Protein AF-A0A1H5S1Z2-F1 (afdb_monomer_lite)

Foldseek 3Di:
DDDPPPVVVVVVVVVVVVVVVVVVVVVVVVVVVPPPPPCPVVNVVVVVVVVVVVCVVPPDCPPVVVVVVVVVVVVVVVVVLLVVLVVVLLVCLVVVHQLVVSCVVSVDHSVVSVVSVVVVVD

Sequence (122 aa):
MTYLPLFHLAAASGFVIAVATITYLALRVRALSAQPVGLRDEDMEELSTLIMKKLEERPDTGLAATATKLDQIRVDFDWLIGERLIEQAITLAQSGQPSKEISRATGISAEEVQAIRRFRRH

Organism: NCBI:txid373675

Structure (mmCIF, N/CA/C/O backbone):
data_AF-A0A1H5S1Z2-F1
#
_entry.id   AF-A0A1H5S1Z2-F1
#
loop_
_atom_site.group_PDB
_atom_site.id
_atom_site.type_symbol
_atom_site.label_atom_id
_atom_site.label_alt_id
_atom_site.label_comp_id
_atom_site.label_asym_id
_atom_site.label_entity_id
_atom_site.label_seq_id
_atom_site.pdbx_PDB_ins_code
_atom_site.Cartn_x
_at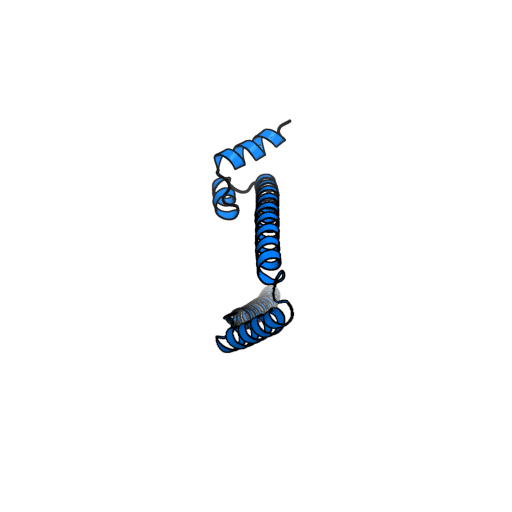om_site.Cartn_y
_atom_site.Cartn_z
_atom_site.occupancy
_atom_site.B_iso_or_equiv
_atom_site.auth_seq_id
_atom_site.auth_comp_id
_atom_site.auth_asym_id
_atom_site.auth_atom_id
_atom_site.pdbx_PDB_model_num
ATOM 1 N N . MET A 1 1 ? -40.048 -48.333 13.474 1.00 50.06 1 MET A N 1
ATOM 2 C CA . MET A 1 1 ? -38.629 -48.198 13.885 1.00 50.06 1 MET A CA 1
ATOM 3 C C . MET A 1 1 ? -37.769 -48.576 12.682 1.00 50.06 1 MET A C 1
ATOM 5 O O . MET A 1 1 ? -38.220 -49.447 11.965 1.00 50.06 1 MET A O 1
ATOM 9 N N . THR A 1 2 ? -36.613 -47.924 12.477 1.00 54.66 2 THR A N 1
ATOM 10 C CA . THR A 1 2 ? -35.517 -48.240 11.513 1.00 54.66 2 THR A CA 1
ATOM 11 C C . THR A 1 2 ? -35.538 -47.695 10.067 1.00 54.66 2 THR A C 1
ATOM 13 O O . THR A 1 2 ? -35.468 -48.482 9.136 1.00 54.66 2 THR A O 1
ATOM 16 N N . TYR A 1 3 ? -35.474 -46.366 9.861 1.00 51.28 3 TYR A N 1
ATOM 17 C CA . TYR A 1 3 ? -34.839 -45.774 8.647 1.00 51.28 3 TYR A CA 1
ATOM 18 C C . TYR A 1 3 ? -33.975 -44.520 8.913 1.00 51.28 3 TYR A C 1
ATOM 20 O O . TYR A 1 3 ? -33.353 -43.987 7.999 1.00 51.28 3 TYR A O 1
ATOM 28 N N . LEU A 1 4 ? -33.864 -44.069 10.169 1.00 53.09 4 LEU A N 1
ATOM 29 C CA . LEU A 1 4 ? -33.090 -42.875 10.533 1.00 53.09 4 LEU A CA 1
ATOM 30 C C . LEU A 1 4 ? -31.546 -42.963 10.383 1.00 53.09 4 LEU A C 1
ATOM 32 O O . LEU A 1 4 ? -30.942 -41.911 10.184 1.00 53.09 4 LEU A O 1
ATOM 36 N N . PRO A 1 5 ? -30.856 -44.127 10.458 1.00 53.88 5 PRO A N 1
ATOM 37 C CA . PRO A 1 5 ? -29.387 -44.126 10.491 1.00 53.88 5 PRO A CA 1
ATOM 38 C C . PRO A 1 5 ? -28.713 -44.031 9.110 1.00 53.88 5 PRO A C 1
ATOM 40 O O . PRO A 1 5 ? -27.529 -43.711 9.042 1.00 53.88 5 PRO A O 1
ATOM 43 N N . LEU A 1 6 ? -29.431 -44.276 8.005 1.00 52.94 6 LEU A N 1
ATOM 44 C CA . LEU A 1 6 ? -28.820 -44.294 6.665 1.00 52.94 6 LEU A CA 1
ATOM 45 C C . LEU A 1 6 ? -28.504 -42.894 6.113 1.00 52.94 6 LEU A C 1
ATOM 47 O O . LEU A 1 6 ? -27.501 -42.722 5.422 1.00 52.94 6 LEU A O 1
ATOM 51 N N . PHE A 1 7 ? -29.306 -41.880 6.448 1.00 50.28 7 PHE A N 1
ATOM 52 C CA . PHE A 1 7 ? -29.092 -40.514 5.952 1.00 50.28 7 PHE A CA 1
ATOM 53 C C . PHE A 1 7 ? -27.857 -39.838 6.564 1.00 50.28 7 PHE A C 1
ATOM 55 O O . PHE A 1 7 ? -27.155 -39.097 5.877 1.00 50.28 7 PHE A O 1
ATOM 62 N N . HIS A 1 8 ? -27.541 -40.136 7.827 1.00 53.06 8 HIS A N 1
ATOM 63 C CA . HIS A 1 8 ? -26.359 -39.582 8.490 1.00 53.06 8 HIS A CA 1
ATOM 64 C C . HIS A 1 8 ? -25.045 -40.142 7.931 1.00 53.06 8 HIS A C 1
ATOM 66 O O . HIS A 1 8 ? -24.058 -39.415 7.851 1.00 53.06 8 HIS A O 1
ATOM 72 N N . LEU A 1 9 ? -25.040 -41.400 7.484 1.00 52.34 9 LEU A N 1
ATOM 73 C CA . LEU A 1 9 ? -23.863 -42.050 6.902 1.00 52.34 9 LEU A CA 1
ATOM 74 C C . LEU A 1 9 ? -23.526 -41.481 5.513 1.00 52.34 9 LEU A C 1
ATOM 76 O O . LEU A 1 9 ? -22.363 -41.201 5.222 1.00 52.34 9 LEU A O 1
ATOM 80 N N . ALA A 1 10 ? -24.547 -41.210 4.693 1.00 53.38 10 ALA A N 1
ATOM 81 C CA . ALA A 1 10 ? -24.372 -40.553 3.399 1.00 53.38 10 ALA A CA 1
ATOM 82 C C . ALA A 1 10 ? -23.895 -39.094 3.554 1.00 53.38 10 ALA A C 1
ATOM 84 O O . ALA A 1 10 ? -22.944 -38.683 2.887 1.00 53.38 10 ALA A O 1
ATOM 85 N N . ALA A 1 11 ? -24.474 -38.334 4.490 1.00 54.62 11 ALA A N 1
ATOM 86 C CA . ALA A 1 11 ? -24.053 -36.959 4.772 1.00 54.62 11 ALA A CA 1
ATOM 87 C C . ALA A 1 11 ? -22.610 -36.875 5.311 1.00 54.62 11 ALA A C 1
ATOM 89 O O . ALA A 1 11 ? -21.847 -35.997 4.906 1.00 54.62 11 ALA A O 1
ATOM 90 N N . ALA A 1 12 ? -22.205 -37.820 6.168 1.00 56.03 12 ALA A N 1
ATOM 91 C CA . ALA A 1 12 ? -20.841 -37.897 6.687 1.00 56.03 12 ALA A CA 1
ATOM 92 C C . ALA A 1 12 ? -19.817 -38.192 5.579 1.00 56.03 12 ALA A C 1
ATOM 94 O O . ALA A 1 12 ? -18.759 -37.566 5.539 1.00 56.03 12 ALA A O 1
ATOM 95 N N . SER A 1 13 ? -20.144 -39.085 4.637 1.00 55.81 13 SER A N 1
ATOM 96 C CA . SER A 1 13 ? -19.259 -39.384 3.502 1.00 55.81 13 SER A CA 1
ATOM 97 C C . SER A 1 13 ? -19.054 -38.179 2.573 1.00 55.81 13 SER A C 1
ATOM 99 O O . SER A 1 13 ? -17.926 -37.908 2.162 1.00 55.81 13 SER A O 1
ATOM 101 N N . GLY A 1 14 ? -20.106 -37.388 2.325 1.00 60.19 14 GLY A N 1
ATOM 102 C CA . GLY A 1 14 ? -20.014 -36.152 1.544 1.00 60.19 14 GLY A CA 1
ATOM 103 C C . GLY A 1 14 ? -19.144 -35.088 2.216 1.00 60.19 14 GLY A C 1
ATOM 104 O O . GLY A 1 14 ? -18.339 -34.437 1.552 1.00 60.19 14 GLY A O 1
ATOM 105 N N . PHE A 1 15 ? -19.243 -34.957 3.542 1.00 61.91 15 PHE A N 1
ATOM 106 C CA . PHE A 1 15 ? -18.424 -34.018 4.307 1.00 61.91 15 PHE A CA 1
ATOM 107 C C . PHE A 1 15 ? -16.938 -34.398 4.291 1.00 61.91 15 PHE A C 1
ATOM 109 O O . PHE A 1 15 ? -16.089 -33.535 4.085 1.00 61.91 15 PHE A O 1
ATOM 116 N N . VAL A 1 16 ? -16.607 -35.686 4.429 1.00 66.75 16 VAL A N 1
ATOM 117 C CA . VAL A 1 16 ? -15.211 -36.156 4.376 1.00 66.75 16 VAL A CA 1
ATOM 118 C C . VAL A 1 16 ? -14.599 -35.921 2.994 1.00 66.75 16 VAL A C 1
ATOM 120 O O . VAL A 1 16 ? -13.463 -35.458 2.906 1.00 66.75 16 VAL A O 1
ATOM 123 N N . ILE A 1 17 ? -15.353 -36.165 1.918 1.00 69.75 17 ILE A N 1
ATOM 124 C CA . ILE A 1 17 ? -14.884 -35.905 0.550 1.00 69.75 17 ILE A CA 1
ATOM 125 C C . ILE A 1 17 ? -14.691 -34.4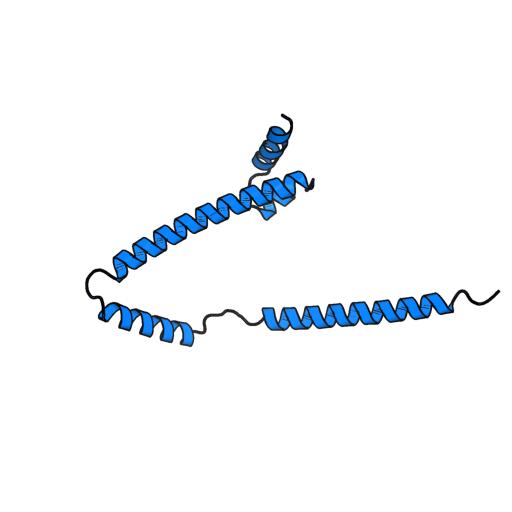01 0.325 1.00 69.75 17 ILE A C 1
ATOM 127 O O . ILE A 1 17 ? -13.662 -34.002 -0.213 1.00 69.75 17 ILE A O 1
ATOM 131 N N . ALA A 1 18 ? -15.624 -33.559 0.780 1.00 65.25 18 ALA A N 1
ATOM 132 C CA . ALA A 1 18 ? -15.509 -32.106 0.662 1.00 65.25 18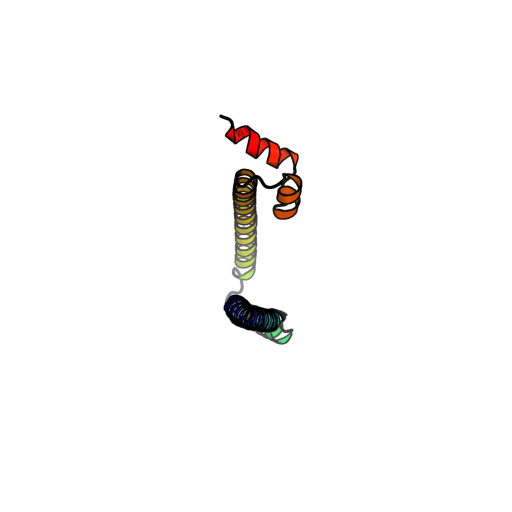 ALA A CA 1
ATOM 133 C C . ALA A 1 18 ? -14.317 -31.547 1.458 1.00 65.25 18 ALA A C 1
ATOM 135 O O . ALA A 1 18 ? -13.566 -30.714 0.958 1.00 65.25 18 ALA A O 1
ATOM 136 N N . VAL A 1 19 ? -14.087 -32.034 2.679 1.00 72.69 19 VAL A N 1
ATOM 137 C CA . VAL A 1 19 ? -12.925 -31.629 3.483 1.00 72.69 19 VAL A CA 1
ATOM 138 C C . VAL A 1 19 ? -11.627 -32.110 2.834 1.00 72.69 19 VAL A C 1
ATOM 140 O O . VAL A 1 19 ? -10.665 -31.345 2.767 1.00 72.69 19 VAL A O 1
ATOM 143 N N . ALA A 1 20 ? -11.588 -33.332 2.300 1.00 69.44 20 ALA A N 1
ATOM 144 C CA . ALA A 1 20 ? -10.415 -33.860 1.609 1.00 69.44 20 ALA A CA 1
ATOM 145 C C . ALA A 1 20 ? -10.081 -33.069 0.334 1.00 69.44 20 ALA A C 1
ATOM 147 O O . ALA A 1 20 ? -8.913 -32.757 0.110 1.00 69.44 20 ALA A O 1
ATOM 148 N N . THR A 1 21 ? -11.077 -32.685 -0.472 1.00 66.94 21 THR A N 1
ATOM 149 C CA . THR A 1 21 ? -10.855 -31.881 -1.686 1.00 66.94 21 THR A CA 1
ATOM 150 C C . THR A 1 21 ? -10.429 -30.455 -1.356 1.00 66.94 21 THR A C 1
ATOM 152 O O . THR A 1 21 ? -9.484 -29.961 -1.967 1.00 66.94 21 THR A O 1
ATOM 155 N N . ILE A 1 22 ? -11.043 -29.817 -0.353 1.00 71.56 22 ILE A N 1
ATOM 156 C CA . ILE A 1 22 ? -10.638 -28.486 0.127 1.00 71.56 22 ILE A CA 1
ATOM 157 C C . ILE A 1 22 ? -9.201 -28.526 0.657 1.00 71.56 22 ILE A C 1
ATOM 159 O O . ILE A 1 22 ? -8.394 -27.664 0.316 1.00 71.56 22 ILE A O 1
ATOM 163 N N . THR A 1 23 ? -8.852 -29.548 1.441 1.00 70.88 23 THR A N 1
ATOM 164 C CA . THR A 1 23 ? -7.503 -29.708 2.004 1.00 70.88 23 THR A CA 1
ATOM 165 C C . THR A 1 23 ? -6.475 -29.978 0.906 1.00 70.88 23 THR A C 1
ATOM 167 O O . THR A 1 23 ? -5.405 -29.372 0.897 1.00 70.88 23 THR A O 1
ATOM 170 N N . TYR A 1 24 ? -6.809 -30.831 -0.065 1.00 71.44 24 TYR A N 1
ATOM 171 C CA . TYR A 1 24 ? -5.965 -31.108 -1.226 1.00 71.44 24 TYR A CA 1
ATOM 172 C C . TYR A 1 24 ? -5.726 -29.851 -2.074 1.00 71.44 24 TYR A C 1
ATOM 174 O O . TYR A 1 24 ? -4.591 -29.567 -2.462 1.00 71.44 24 TYR A O 1
ATOM 182 N N . LEU A 1 25 ? -6.775 -29.058 -2.313 1.00 69.62 25 LEU A N 1
ATOM 183 C CA . LEU A 1 25 ? -6.680 -27.815 -3.072 1.00 69.62 25 LEU A CA 1
ATOM 184 C C . LEU A 1 25 ? -5.877 -26.755 -2.307 1.00 69.62 25 LEU A C 1
ATOM 186 O O . LEU A 1 25 ? -5.019 -26.105 -2.896 1.00 69.62 25 LEU A O 1
ATOM 190 N N . ALA A 1 26 ? -6.077 -26.634 -0.993 1.00 67.75 26 ALA A N 1
ATOM 191 C CA . ALA A 1 26 ? -5.316 -25.725 -0.139 1.00 67.75 26 ALA A CA 1
ATOM 192 C C . ALA A 1 26 ? -3.820 -26.083 -0.097 1.00 67.75 26 ALA A C 1
ATOM 194 O O . ALA A 1 26 ? -2.973 -25.194 -0.161 1.00 67.75 26 ALA A O 1
ATOM 195 N N . LEU A 1 27 ? -3.480 -27.376 -0.051 1.00 68.44 27 LEU A N 1
ATOM 196 C CA . LEU A 1 27 ? -2.096 -27.853 -0.130 1.00 68.44 27 LEU A CA 1
ATOM 197 C C . LEU A 1 27 ? -1.467 -27.565 -1.501 1.00 68.44 27 LEU A C 1
ATOM 199 O O . LEU A 1 27 ? -0.321 -27.126 -1.563 1.00 68.44 27 LEU A O 1
ATOM 203 N N . ARG A 1 28 ? -2.216 -27.751 -2.597 1.00 64.75 28 ARG A N 1
ATOM 204 C CA . ARG A 1 28 ? -1.780 -27.417 -3.966 1.00 64.75 28 ARG A CA 1
ATOM 205 C C . ARG A 1 28 ? -1.560 -25.921 -4.161 1.00 64.75 28 ARG A C 1
ATOM 207 O O . ARG A 1 28 ? -0.537 -25.539 -4.720 1.00 64.75 28 ARG A O 1
ATOM 214 N N . VAL A 1 29 ? -2.491 -25.091 -3.692 1.00 62.84 29 VAL A N 1
ATOM 215 C CA . VAL A 1 29 ? -2.361 -23.630 -3.734 1.00 62.84 29 VAL A CA 1
ATOM 216 C C . VAL A 1 29 ? -1.149 -23.218 -2.919 1.00 62.84 29 VAL A C 1
ATOM 218 O O . VAL A 1 29 ? -0.294 -22.532 -3.451 1.00 62.84 29 VAL A O 1
ATOM 221 N N . ARG A 1 30 ? -0.984 -23.734 -1.697 1.00 59.53 30 ARG A N 1
ATOM 222 C CA . ARG A 1 30 ? 0.196 -23.450 -0.875 1.00 59.53 30 ARG A CA 1
ATOM 223 C C . ARG A 1 30 ? 1.502 -23.907 -1.529 1.00 59.53 30 ARG A C 1
ATOM 225 O O . ARG A 1 30 ? 2.492 -23.211 -1.378 1.00 59.53 30 ARG A O 1
ATOM 232 N N . ALA A 1 31 ? 1.518 -25.018 -2.268 1.00 59.34 31 ALA A N 1
ATOM 233 C CA . ALA A 1 31 ? 2.693 -25.470 -3.017 1.00 59.34 31 ALA A CA 1
ATOM 234 C C . ALA A 1 31 ? 3.018 -24.571 -4.226 1.00 59.34 31 ALA A C 1
ATOM 236 O O . ALA A 1 31 ? 4.188 -24.368 -4.530 1.00 59.34 31 ALA A O 1
ATOM 237 N N . LEU A 1 32 ? 2.003 -23.997 -4.882 1.00 56.62 32 LEU A N 1
ATOM 238 C CA . LEU A 1 32 ? 2.173 -22.994 -5.942 1.00 56.62 32 LEU A CA 1
ATOM 239 C C . LEU A 1 32 ? 2.593 -21.629 -5.369 1.00 56.62 32 LEU A C 1
ATOM 241 O O . LEU A 1 32 ? 3.453 -20.965 -5.931 1.00 56.62 32 LEU A O 1
ATOM 245 N N . SER A 1 33 ? 2.037 -21.232 -4.221 1.00 53.59 33 SER A N 1
ATOM 246 C CA . SER A 1 33 ? 2.403 -20.012 -3.485 1.00 53.59 33 SER A CA 1
ATOM 247 C C . SER A 1 33 ? 3.756 -20.116 -2.778 1.00 53.59 33 SER A C 1
ATOM 249 O O . SER A 1 33 ? 4.328 -19.100 -2.403 1.00 53.59 33 SER A O 1
ATOM 251 N N . ALA A 1 34 ? 4.251 -21.337 -2.564 1.00 52.03 34 ALA A N 1
ATOM 252 C CA . ALA A 1 34 ? 5.574 -21.618 -2.019 1.00 52.03 34 ALA A CA 1
ATOM 253 C C . ALA A 1 34 ? 6.657 -21.633 -3.102 1.00 52.03 34 ALA A C 1
ATOM 255 O O . ALA A 1 34 ? 7.788 -22.016 -2.811 1.00 52.03 34 ALA A O 1
ATOM 256 N N . GLN A 1 35 ? 6.339 -21.225 -4.333 1.00 47.53 35 GLN A N 1
ATOM 257 C CA . GLN A 1 35 ? 7.368 -20.820 -5.271 1.00 47.53 35 GLN A CA 1
ATOM 258 C C . GLN A 1 35 ? 7.930 -19.496 -4.742 1.00 47.53 35 GLN A C 1
ATOM 260 O O . GLN A 1 35 ? 7.203 -18.498 -4.725 1.00 47.53 35 GLN A O 1
ATOM 265 N N . PRO A 1 36 ? 9.169 -19.472 -4.220 1.00 49.25 36 PRO A N 1
ATOM 266 C CA . PRO A 1 36 ? 9.755 -18.219 -3.805 1.00 49.25 36 PRO A CA 1
ATOM 267 C C . PRO A 1 36 ? 9.807 -17.347 -5.054 1.00 49.25 36 PRO A C 1
ATOM 269 O O . PRO A 1 36 ? 10.479 -17.688 -6.025 1.00 49.25 36 PRO A O 1
ATOM 272 N N . VAL A 1 37 ? 9.121 -16.206 -5.023 1.00 53.97 37 VAL A N 1
ATOM 273 C CA . VAL A 1 37 ? 9.478 -15.056 -5.860 1.00 53.97 37 VAL A CA 1
ATOM 274 C C . VAL A 1 37 ? 10.795 -14.510 -5.298 1.00 53.97 37 VAL A C 1
ATOM 276 O O . VAL A 1 37 ? 10.877 -13.408 -4.771 1.00 53.97 37 VAL A O 1
ATOM 279 N N . GLY A 1 38 ? 11.819 -15.358 -5.279 1.00 52.44 38 GLY A N 1
ATOM 280 C CA . GLY A 1 38 ? 13.192 -14.929 -5.211 1.00 52.44 38 GLY A CA 1
ATOM 281 C C . GLY A 1 38 ? 13.535 -14.636 -6.651 1.00 52.44 38 GLY A C 1
ATOM 282 O O . GLY A 1 38 ? 13.573 -15.565 -7.454 1.00 52.44 38 GLY A O 1
ATOM 283 N N . LEU A 1 39 ? 13.701 -13.357 -6.978 1.00 55.72 39 LEU A N 1
ATOM 284 C CA . LEU A 1 39 ? 14.448 -12.972 -8.169 1.00 55.72 39 LEU A CA 1
ATOM 285 C C . LEU A 1 39 ? 15.737 -13.792 -8.105 1.00 55.72 39 LEU A C 1
ATOM 287 O O . LEU A 1 39 ? 16.506 -13.618 -7.157 1.00 55.72 39 LEU A O 1
ATOM 291 N N . ARG A 1 40 ? 15.897 -14.784 -8.990 1.00 63.62 40 ARG A N 1
ATOM 292 C CA . ARG A 1 40 ? 17.130 -15.572 -9.008 1.00 63.62 40 ARG A CA 1
ATOM 293 C C . ARG A 1 40 ? 18.250 -14.582 -9.287 1.00 63.62 40 ARG A C 1
ATOM 295 O O . ARG A 1 40 ? 18.039 -13.621 -10.026 1.00 63.62 40 ARG A O 1
ATOM 302 N N . ASP A 1 41 ? 19.425 -14.801 -8.712 1.00 62.75 41 ASP A N 1
ATOM 303 C CA . ASP A 1 41 ? 20.570 -13.914 -8.954 1.00 62.75 41 ASP A CA 1
ATOM 304 C C . ASP A 1 41 ? 20.834 -13.752 -10.467 1.00 62.75 41 ASP A C 1
ATOM 306 O O . ASP A 1 41 ? 21.166 -12.665 -10.928 1.00 62.75 41 ASP A O 1
ATOM 310 N N . GLU A 1 42 ? 20.530 -14.795 -11.246 1.00 65.81 42 GLU A N 1
ATOM 311 C CA . GLU A 1 42 ? 20.531 -14.820 -12.715 1.00 65.81 42 GLU A CA 1
ATOM 312 C C . GLU A 1 42 ? 19.543 -13.819 -13.351 1.00 65.81 42 GLU A C 1
ATOM 314 O O . GLU A 1 42 ? 19.906 -13.116 -14.292 1.00 65.81 42 GLU A O 1
ATOM 319 N N . ASP A 1 43 ? 18.321 -13.697 -12.819 1.00 69.06 43 ASP A N 1
ATOM 320 C CA . ASP A 1 43 ? 17.314 -12.746 -13.313 1.00 69.06 43 ASP A CA 1
ATOM 321 C C . ASP A 1 43 ? 17.729 -11.299 -12.994 1.00 69.06 43 ASP A C 1
ATOM 323 O O . ASP A 1 43 ? 17.457 -10.375 -13.765 1.00 69.06 43 ASP A O 1
ATOM 327 N N . MET A 1 44 ? 18.411 -11.087 -11.860 1.00 67.38 44 MET A N 1
ATOM 328 C CA . MET A 1 44 ? 18.962 -9.776 -11.506 1.00 67.38 44 MET A CA 1
ATOM 329 C C . MET A 1 44 ? 20.171 -9.405 -12.353 1.00 67.38 44 MET A C 1
ATOM 331 O O . MET A 1 44 ? 20.316 -8.238 -12.717 1.00 67.38 44 MET A O 1
ATOM 335 N N . GLU A 1 45 ? 21.010 -10.372 -12.709 1.00 74.81 45 GLU A N 1
ATOM 336 C CA . GLU A 1 45 ? 22.151 -10.154 -13.591 1.00 74.81 45 GLU A CA 1
ATOM 337 C C . GLU A 1 45 ? 21.681 -9.847 -15.025 1.00 74.81 45 GLU A C 1
ATOM 339 O O . GLU A 1 45 ? 22.142 -8.873 -15.633 1.00 74.81 45 GLU A O 1
ATOM 344 N N . GLU A 1 46 ? 20.666 -10.559 -15.525 1.00 76.94 46 GLU A N 1
ATOM 345 C CA . GLU A 1 46 ? 20.020 -10.274 -16.812 1.00 76.94 46 GLU A CA 1
ATOM 346 C C . GLU A 1 46 ? 19.345 -8.892 -16.821 1.00 76.94 46 GLU A C 1
ATOM 348 O O . GLU A 1 46 ? 19.563 -8.093 -17.740 1.00 76.94 46 GLU A O 1
ATOM 353 N N . LEU A 1 47 ? 18.596 -8.553 -15.765 1.00 75.81 47 LEU A N 1
ATOM 354 C CA . LEU A 1 47 ? 17.970 -7.239 -15.616 1.00 75.81 47 LEU A CA 1
ATOM 355 C C . LEU A 1 47 ? 19.017 -6.119 -15.525 1.00 75.81 47 LEU A C 1
ATOM 357 O O . LEU A 1 47 ? 18.845 -5.070 -16.149 1.00 75.81 47 LEU A O 1
ATOM 361 N N . SER A 1 48 ? 20.118 -6.340 -14.802 1.00 76.12 48 SER A N 1
ATOM 362 C CA . SER A 1 48 ? 21.213 -5.371 -14.686 1.00 76.12 48 SER A CA 1
ATOM 363 C C . SER A 1 48 ? 21.870 -5.106 -16.041 1.00 76.12 48 SER A C 1
ATOM 365 O O . SER A 1 48 ? 22.069 -3.950 -16.412 1.00 76.12 48 SER A O 1
ATOM 367 N N . THR A 1 49 ? 22.097 -6.158 -16.830 1.00 82.69 49 THR A N 1
ATOM 368 C CA . THR A 1 49 ? 22.706 -6.077 -18.162 1.00 82.69 49 THR A CA 1
ATOM 369 C C . THR A 1 49 ? 21.788 -5.336 -19.136 1.00 82.69 49 THR A C 1
ATOM 371 O O . THR A 1 49 ? 22.233 -4.471 -19.894 1.00 82.69 49 THR A O 1
ATOM 374 N N . LEU A 1 50 ? 20.482 -5.613 -19.079 1.00 81.12 50 LEU A N 1
ATOM 375 C CA . LEU A 1 50 ? 19.463 -4.912 -19.862 1.00 81.12 50 LEU A CA 1
ATOM 376 C C . LEU A 1 50 ? 19.360 -3.427 -19.497 1.00 81.12 50 LEU A C 1
ATOM 378 O O . LEU A 1 50 ? 19.251 -2.586 -20.393 1.00 81.12 50 LEU A O 1
ATOM 382 N N . ILE A 1 51 ? 19.414 -3.089 -18.206 1.00 78.00 51 ILE A N 1
ATOM 383 C CA . ILE A 1 51 ? 19.393 -1.699 -17.735 1.00 78.00 51 ILE A CA 1
ATOM 384 C C . ILE A 1 51 ? 20.659 -0.967 -18.185 1.00 78.00 51 ILE A C 1
ATOM 386 O O . ILE A 1 51 ? 20.547 0.142 -18.704 1.00 78.00 51 ILE A O 1
ATOM 390 N N . MET A 1 52 ? 21.838 -1.584 -18.058 1.00 74.88 52 MET A N 1
ATOM 391 C CA . MET A 1 52 ? 23.114 -0.965 -18.431 1.00 74.88 52 MET A CA 1
ATOM 392 C C . MET A 1 52 ? 23.212 -0.708 -19.935 1.00 74.88 52 MET A C 1
ATOM 394 O O . MET A 1 52 ? 23.582 0.385 -20.355 1.00 74.88 52 MET A O 1
ATOM 398 N N . LYS A 1 53 ? 22.767 -1.666 -20.754 1.00 78.38 53 LYS A N 1
ATOM 399 C CA . LYS A 1 53 ? 22.707 -1.504 -22.210 1.00 78.38 53 LYS A CA 1
ATOM 400 C C . LYS A 1 53 ? 21.749 -0.383 -22.625 1.00 78.38 53 LYS A C 1
ATOM 402 O O . LYS A 1 53 ? 22.069 0.441 -23.475 1.00 78.38 53 LYS A O 1
ATOM 407 N N . LYS A 1 54 ? 20.571 -0.316 -21.998 1.00 70.62 54 LYS A N 1
ATOM 408 C CA . LYS A 1 54 ? 19.571 0.728 -22.278 1.00 70.62 54 LYS A CA 1
ATOM 409 C C . LYS A 1 54 ? 19.989 2.106 -21.751 1.00 70.62 54 LYS A C 1
ATOM 411 O O . LYS A 1 54 ? 19.470 3.128 -22.202 1.00 70.62 54 LYS A O 1
ATOM 416 N N . LEU A 1 55 ? 20.909 2.125 -20.790 1.00 61.72 55 LEU A N 1
ATOM 417 C CA . LEU A 1 55 ? 21.519 3.318 -20.225 1.00 61.72 55 LEU A CA 1
ATOM 418 C C . LEU A 1 55 ? 22.648 3.865 -21.109 1.00 61.72 55 LEU A C 1
ATOM 420 O O . LEU A 1 55 ? 22.687 5.073 -21.328 1.00 61.72 55 LEU A O 1
ATOM 424 N N . GLU A 1 56 ? 23.505 3.007 -21.669 1.00 65.38 56 GLU A N 1
ATOM 425 C CA . GLU A 1 56 ? 24.518 3.409 -22.662 1.00 65.38 56 GLU A CA 1
ATOM 426 C C . GLU A 1 56 ? 23.885 4.047 -23.908 1.00 65.38 56 GLU A C 1
ATOM 428 O O . GLU A 1 56 ? 24.439 4.982 -24.482 1.00 65.38 56 GLU A O 1
ATOM 433 N N . GLU A 1 57 ? 22.679 3.614 -24.287 1.00 66.38 57 GLU A N 1
ATOM 434 C CA . GLU A 1 57 ? 21.909 4.213 -25.385 1.00 66.38 57 GLU A CA 1
ATOM 435 C C . GLU A 1 57 ? 21.343 5.617 -25.061 1.00 66.38 57 GLU A C 1
ATOM 437 O O . GLU A 1 57 ? 20.847 6.301 -25.961 1.00 66.38 57 GLU A O 1
ATOM 442 N N . ARG A 1 58 ? 21.396 6.088 -23.802 1.00 57.22 58 ARG A N 1
ATOM 443 C CA . ARG A 1 58 ? 20.895 7.416 -23.382 1.00 57.22 58 ARG A CA 1
ATOM 444 C C . ARG A 1 58 ? 21.873 8.123 -22.429 1.00 57.22 58 ARG A C 1
ATOM 446 O O . ARG A 1 58 ? 21.565 8.235 -21.238 1.00 57.22 58 ARG A O 1
ATOM 453 N N . PRO A 1 59 ? 22.991 8.668 -22.947 1.00 55.56 59 PRO A N 1
ATOM 454 C CA . PRO A 1 59 ? 24.148 9.040 -22.133 1.00 55.56 59 PRO A CA 1
ATOM 455 C C . PRO A 1 59 ? 23.863 10.069 -21.028 1.00 55.56 59 PRO A C 1
ATOM 457 O O . PRO A 1 59 ? 24.354 9.898 -19.921 1.00 55.56 59 PRO A O 1
ATOM 460 N N . ASP A 1 60 ? 23.014 11.080 -21.258 1.00 55.97 60 ASP A N 1
ATOM 461 C CA . ASP A 1 60 ? 23.056 12.276 -20.390 1.00 55.97 60 ASP A CA 1
ATOM 462 C C . ASP A 1 60 ? 21.742 12.672 -19.696 1.00 55.97 60 ASP A C 1
ATOM 464 O O . ASP A 1 60 ? 21.680 13.684 -19.003 1.00 55.97 60 ASP A O 1
ATOM 468 N N . THR A 1 61 ? 20.661 11.900 -19.833 1.00 56.53 61 THR A N 1
ATOM 469 C CA . THR A 1 61 ? 19.357 12.274 -19.228 1.00 56.53 61 THR A CA 1
ATOM 470 C C . THR A 1 61 ? 18.528 11.106 -18.699 1.00 56.53 61 THR A C 1
ATOM 472 O O . THR A 1 61 ? 17.534 11.325 -18.010 1.00 56.53 61 THR A O 1
ATOM 475 N N . GLY A 1 62 ? 18.913 9.858 -18.987 1.00 59.41 62 GLY A N 1
ATOM 476 C CA . GLY A 1 62 ? 18.073 8.687 -18.739 1.00 59.41 62 GLY A CA 1
ATOM 477 C C . GLY A 1 62 ? 17.969 8.297 -17.268 1.00 59.41 62 GLY A C 1
ATOM 478 O O . GLY A 1 62 ? 16.861 8.196 -16.748 1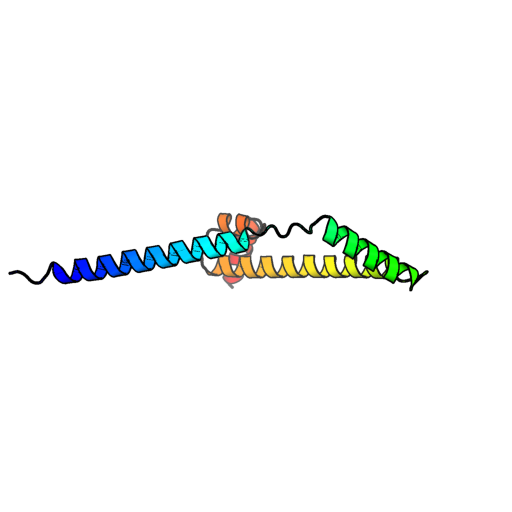.00 59.41 62 GLY A O 1
ATOM 479 N N . LEU A 1 63 ? 19.094 8.085 -16.580 1.00 62.56 63 LEU A N 1
ATOM 480 C CA . LEU A 1 63 ? 19.062 7.499 -15.235 1.00 62.56 63 LEU A CA 1
ATOM 481 C C . LEU A 1 63 ? 18.575 8.476 -14.171 1.00 62.56 63 LEU A C 1
ATOM 483 O O . LEU A 1 63 ? 17.744 8.104 -13.354 1.00 62.56 63 LEU A O 1
ATOM 487 N N . ALA A 1 64 ? 19.038 9.728 -14.211 1.00 66.44 64 ALA A N 1
ATOM 488 C CA . ALA A 1 64 ? 18.597 10.759 -13.275 1.00 66.44 64 ALA A CA 1
ATOM 489 C C . ALA A 1 64 ? 17.090 11.023 -13.418 1.00 66.44 64 ALA A C 1
ATOM 491 O O . ALA A 1 64 ? 16.363 10.973 -12.432 1.00 66.44 64 ALA A O 1
ATOM 492 N N . ALA A 1 65 ? 16.589 11.180 -14.650 1.00 67.38 65 ALA A N 1
ATOM 493 C CA . ALA A 1 65 ? 15.156 11.350 -14.888 1.00 67.38 65 ALA A CA 1
ATOM 494 C C . ALA A 1 65 ? 14.340 10.094 -14.531 1.00 67.38 65 ALA A C 1
ATOM 496 O O . ALA A 1 65 ? 13.191 1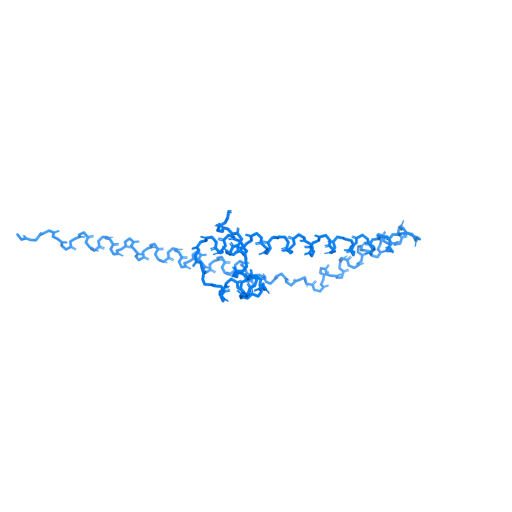0.203 -14.106 1.00 67.38 65 ALA A O 1
ATOM 497 N N . THR A 1 66 ? 14.916 8.899 -14.696 1.00 71.19 66 THR A N 1
ATOM 498 C CA . THR A 1 66 ? 14.276 7.633 -14.303 1.00 71.19 66 THR A CA 1
ATOM 499 C C . THR A 1 66 ? 14.229 7.485 -12.785 1.00 71.19 66 THR A C 1
ATOM 501 O O . THR A 1 66 ? 13.185 7.121 -12.258 1.00 71.19 66 THR A O 1
ATOM 504 N N . ALA A 1 67 ? 15.301 7.838 -12.074 1.00 74.00 67 ALA A N 1
ATOM 505 C CA . ALA A 1 67 ? 15.347 7.861 -10.616 1.00 74.00 67 ALA A CA 1
ATOM 506 C C . ALA A 1 67 ? 14.326 8.856 -10.049 1.00 74.00 67 ALA A C 1
ATOM 508 O O . ALA A 1 67 ? 13.548 8.492 -9.175 1.00 74.00 67 ALA A O 1
ATOM 509 N N . THR A 1 68 ? 14.238 10.064 -10.616 1.00 75.62 68 THR A N 1
ATOM 510 C CA . THR A 1 68 ? 13.212 11.049 -10.241 1.00 75.62 68 THR A CA 1
ATOM 511 C C . THR A 1 68 ? 11.795 10.530 -10.496 1.00 75.62 68 THR A C 1
ATOM 513 O O . THR A 1 68 ? 10.917 10.709 -9.658 1.00 75.62 68 THR A O 1
ATOM 516 N N . LYS A 1 69 ? 11.549 9.850 -11.624 1.00 75.94 69 LYS A N 1
ATOM 517 C CA . LYS A 1 69 ? 10.237 9.238 -11.894 1.00 75.94 69 LYS A CA 1
ATOM 518 C C . LYS A 1 69 ? 9.909 8.095 -10.940 1.00 75.94 69 LYS A C 1
ATOM 520 O O . LYS A 1 69 ? 8.757 7.973 -10.546 1.00 75.94 69 LYS A O 1
ATOM 525 N N . LEU A 1 70 ? 10.881 7.261 -10.582 1.00 78.12 70 LEU A N 1
ATOM 526 C CA . LEU A 1 70 ? 10.683 6.178 -9.618 1.00 78.12 70 LEU A CA 1
ATOM 527 C C . LEU A 1 70 ? 10.375 6.718 -8.221 1.00 78.12 70 LEU A C 1
ATOM 529 O O . LEU A 1 70 ? 9.510 6.169 -7.547 1.00 78.12 70 LEU A O 1
ATOM 533 N N . ASP A 1 71 ? 11.031 7.803 -7.815 1.00 80.75 71 ASP A N 1
ATOM 534 C CA . ASP A 1 71 ? 10.760 8.461 -6.537 1.00 80.75 71 ASP A CA 1
ATOM 535 C C . ASP A 1 71 ? 9.353 9.077 -6.513 1.00 80.75 71 ASP A C 1
ATOM 537 O O . ASP A 1 71 ? 8.594 8.857 -5.574 1.00 80.75 71 ASP A O 1
ATOM 541 N N . GLN A 1 72 ? 8.940 9.726 -7.607 1.00 78.12 72 GLN A N 1
ATOM 542 C CA . GLN A 1 72 ? 7.570 10.223 -7.751 1.00 78.12 72 GLN A CA 1
ATOM 543 C C . GLN A 1 72 ? 6.537 9.090 -7.692 1.00 78.12 72 GLN A C 1
ATOM 545 O O . GLN A 1 72 ? 5.558 9.183 -6.960 1.00 78.12 72 GLN A O 1
ATOM 550 N N . ILE A 1 73 ? 6.774 7.997 -8.422 1.00 79.25 73 ILE A N 1
ATOM 551 C CA . ILE A 1 73 ? 5.897 6.822 -8.404 1.00 79.25 73 ILE A CA 1
ATOM 552 C C . ILE A 1 73 ? 5.811 6.243 -6.989 1.00 79.25 73 ILE A C 1
ATOM 554 O O . ILE A 1 73 ? 4.724 5.889 -6.546 1.00 79.25 73 ILE A O 1
ATOM 558 N N . ARG A 1 74 ? 6.927 6.169 -6.255 1.00 80.44 74 ARG A N 1
ATOM 559 C CA . ARG A 1 74 ? 6.941 5.711 -4.861 1.00 80.44 74 ARG A CA 1
ATOM 560 C C . ARG A 1 74 ? 6.067 6.591 -3.970 1.00 80.44 74 ARG A C 1
ATOM 562 O O . ARG A 1 74 ? 5.274 6.052 -3.209 1.00 80.44 74 ARG A O 1
ATOM 569 N N . VAL A 1 75 ? 6.183 7.911 -4.092 1.00 83.50 75 VAL A N 1
ATOM 570 C CA . VAL A 1 75 ? 5.348 8.864 -3.347 1.00 83.50 75 VAL A CA 1
ATOM 571 C C . VAL A 1 75 ? 3.866 8.673 -3.677 1.00 83.50 75 VAL A C 1
ATOM 573 O O . VAL A 1 75 ? 3.038 8.621 -2.767 1.00 83.50 75 VAL A O 1
ATOM 576 N N . ASP A 1 76 ? 3.529 8.500 -4.956 1.00 78.38 76 ASP A N 1
ATOM 577 C CA . ASP A 1 76 ? 2.152 8.243 -5.388 1.00 78.38 76 ASP A CA 1
ATOM 578 C C . ASP A 1 76 ? 1.627 6.908 -4.818 1.00 78.38 76 ASP A C 1
ATOM 580 O O . ASP A 1 76 ? 0.481 6.826 -4.374 1.00 78.38 76 ASP A O 1
ATOM 584 N N . PHE A 1 77 ? 2.466 5.864 -4.768 1.00 78.38 77 PHE A N 1
ATOM 585 C CA . PHE A 1 77 ? 2.129 4.579 -4.146 1.00 78.38 77 PHE A CA 1
ATOM 586 C C . PHE A 1 77 ? 1.939 4.689 -2.634 1.00 78.38 77 PHE A C 1
ATOM 588 O O . PHE A 1 77 ? 0.971 4.135 -2.117 1.00 78.38 77 PHE A O 1
ATOM 595 N N . ASP A 1 78 ? 2.817 5.399 -1.928 1.00 80.62 78 ASP A N 1
ATOM 596 C CA . ASP A 1 78 ? 2.702 5.607 -0.483 1.00 80.62 78 ASP A CA 1
ATOM 597 C C . ASP A 1 78 ? 1.399 6.351 -0.148 1.00 80.62 78 ASP A C 1
ATOM 599 O O . ASP A 1 78 ? 0.693 5.984 0.796 1.00 80.62 78 ASP A O 1
ATOM 603 N N . TRP A 1 79 ? 1.016 7.332 -0.974 1.00 80.19 79 TRP A N 1
ATOM 604 C CA . TRP A 1 79 ? -0.270 8.016 -0.853 1.00 80.19 79 TRP A CA 1
ATOM 605 C C . TRP A 1 79 ? -1.462 7.085 -1.117 1.00 80.19 79 TRP A C 1
ATOM 607 O O . TRP A 1 79 ? -2.383 7.029 -0.302 1.00 80.19 79 TRP A O 1
ATOM 617 N N . LEU A 1 80 ? -1.438 6.304 -2.203 1.00 81.56 80 LEU A N 1
ATOM 618 C CA . LEU A 1 80 ? -2.509 5.352 -2.532 1.00 81.56 80 LEU A CA 1
ATOM 619 C C . LEU A 1 80 ? -2.674 4.260 -1.469 1.00 81.56 80 LEU A C 1
ATOM 621 O O . LEU A 1 80 ? -3.797 3.872 -1.144 1.00 81.56 80 LEU A O 1
ATOM 625 N N . ILE A 1 81 ? -1.566 3.757 -0.920 1.00 77.62 81 ILE A N 1
ATOM 626 C CA . ILE A 1 81 ? -1.582 2.800 0.188 1.00 77.62 81 ILE A CA 1
ATOM 627 C C . ILE A 1 81 ? -2.205 3.460 1.419 1.00 77.62 81 ILE A C 1
ATOM 629 O O . ILE A 1 81 ? -3.082 2.858 2.037 1.00 77.62 81 ILE A O 1
ATOM 633 N N . GLY A 1 82 ? -1.817 4.696 1.743 1.00 78.12 82 GLY A N 1
ATOM 634 C CA . GLY A 1 82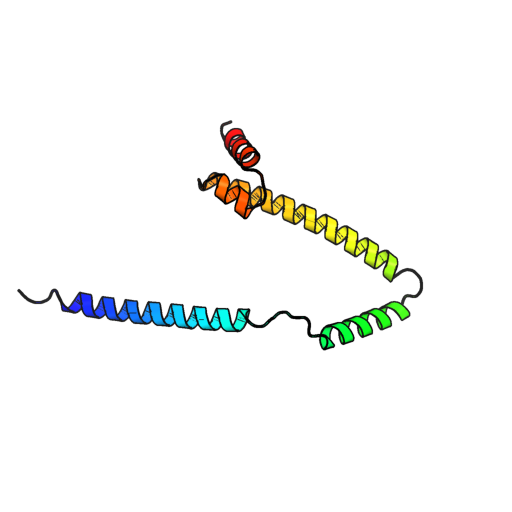 ? -2.422 5.474 2.825 1.00 78.12 82 GLY A CA 1
ATOM 635 C C . GLY A 1 82 ? -3.939 5.616 2.670 1.00 78.12 82 GLY A C 1
ATOM 636 O O . GLY A 1 82 ? -4.682 5.270 3.589 1.00 78.12 82 GLY A O 1
ATOM 637 N N . GLU A 1 83 ? -4.404 6.029 1.489 1.00 83.06 83 GLU A N 1
ATOM 638 C CA . GLU A 1 83 ? -5.833 6.167 1.183 1.00 83.06 83 GLU A CA 1
ATOM 639 C C . GLU A 1 83 ? -6.566 4.826 1.336 1.00 83.06 83 GLU A C 1
ATOM 641 O O . GLU A 1 83 ? -7.596 4.725 2.008 1.00 83.06 83 GLU A O 1
ATOM 646 N N . ARG A 1 84 ? -5.981 3.743 0.809 1.00 82.44 84 ARG A N 1
ATOM 647 C CA . ARG A 1 84 ? -6.580 2.409 0.893 1.00 82.44 84 ARG A CA 1
ATOM 648 C C . ARG A 1 84 ? -6.663 1.884 2.327 1.00 82.44 84 ARG A C 1
ATOM 650 O O . ARG A 1 84 ? -7.639 1.216 2.676 1.00 82.44 84 ARG A O 1
ATOM 657 N N . LEU A 1 85 ? -5.664 2.168 3.162 1.00 82.19 85 LEU A N 1
ATOM 658 C CA . LEU A 1 85 ? -5.657 1.787 4.577 1.00 82.19 85 LEU A CA 1
ATOM 659 C C . LEU A 1 85 ? -6.734 2.536 5.368 1.00 82.19 85 LEU A C 1
ATOM 661 O O . LEU A 1 85 ? -7.366 1.944 6.249 1.00 82.19 85 LEU A O 1
ATOM 665 N N . ILE A 1 86 ? -6.989 3.800 5.024 1.00 82.19 86 ILE A N 1
ATOM 666 C CA . ILE A 1 86 ? -8.070 4.599 5.608 1.00 82.19 86 ILE A CA 1
ATOM 667 C C . ILE A 1 86 ? -9.431 4.023 5.203 1.00 82.19 86 ILE A C 1
ATOM 669 O O . ILE A 1 86 ? -10.250 3.728 6.076 1.00 82.19 86 ILE A O 1
ATOM 673 N N . GLU A 1 87 ? -9.664 3.774 3.912 1.00 84.62 87 GLU A N 1
ATOM 674 C CA . GLU A 1 87 ? -10.901 3.142 3.429 1.00 84.62 87 GLU A CA 1
ATOM 675 C C . GLU A 1 87 ? -11.156 1.780 4.089 1.00 84.62 87 GLU A C 1
ATOM 677 O O . GLU A 1 87 ? -12.282 1.453 4.489 1.00 84.62 87 GLU A O 1
ATOM 682 N N . GLN A 1 88 ? -10.105 0.970 4.229 1.00 84.75 88 GLN A N 1
ATOM 683 C CA . GLN A 1 88 ? -10.196 -0.328 4.880 1.00 84.75 88 GLN A CA 1
ATOM 684 C C . GLN A 1 88 ? -10.518 -0.172 6.369 1.00 84.75 88 GLN A C 1
ATOM 686 O O . GLN A 1 88 ? -11.400 -0.867 6.871 1.00 84.75 88 GLN A O 1
ATOM 691 N N . ALA A 1 89 ? -9.887 0.769 7.074 1.00 82.19 89 ALA A N 1
ATOM 692 C CA . ALA A 1 89 ? -10.199 1.045 8.474 1.00 82.19 89 ALA A CA 1
ATOM 693 C C . ALA A 1 89 ? -11.639 1.531 8.666 1.00 82.19 89 ALA A C 1
ATOM 695 O O . ALA A 1 89 ? -12.301 1.109 9.615 1.00 82.19 89 ALA A O 1
ATOM 696 N N . ILE A 1 90 ? -12.153 2.352 7.746 1.00 82.56 90 ILE A N 1
ATOM 697 C CA . ILE A 1 90 ? -13.558 2.769 7.723 1.00 82.56 90 ILE A CA 1
ATOM 698 C C . ILE A 1 90 ? -14.463 1.547 7.543 1.00 82.56 90 ILE A C 1
ATOM 700 O O . ILE A 1 90 ? -15.392 1.353 8.326 1.00 82.56 90 ILE A O 1
ATOM 704 N N . THR A 1 91 ? -14.169 0.689 6.568 1.00 84.62 91 THR A N 1
ATOM 705 C CA . THR A 1 91 ? -14.959 -0.519 6.282 1.00 84.62 91 THR A CA 1
ATOM 706 C C . THR A 1 91 ? -14.993 -1.470 7.482 1.00 84.62 91 THR A C 1
ATOM 708 O O . THR A 1 91 ? -16.061 -1.929 7.890 1.00 84.62 91 THR A O 1
ATOM 711 N N . LEU A 1 92 ? -13.843 -1.722 8.113 1.00 84.50 92 LEU A N 1
ATOM 712 C CA . LEU A 1 92 ? -13.753 -2.580 9.299 1.00 84.50 92 LEU A CA 1
ATOM 713 C C . LEU A 1 92 ? -14.418 -1.937 10.528 1.00 84.50 92 LEU A C 1
ATOM 715 O O . LEU A 1 92 ? -15.027 -2.615 11.359 1.00 84.50 92 LEU A O 1
ATOM 719 N N . ALA A 1 93 ? -14.359 -0.609 10.650 1.00 82.44 93 ALA A N 1
ATOM 720 C CA . ALA A 1 93 ? -15.085 0.106 11.693 1.00 82.44 93 ALA A CA 1
ATOM 721 C C . ALA A 1 93 ? -16.606 0.014 11.491 1.00 82.44 93 ALA A C 1
ATOM 723 O O . ALA A 1 93 ? -17.344 -0.108 12.473 1.00 82.44 93 ALA A O 1
ATOM 724 N N . GLN A 1 94 ? -17.076 0.023 10.239 1.00 80.06 94 GLN A N 1
ATOM 725 C CA . GLN A 1 94 ? -18.485 -0.159 9.886 1.00 80.06 94 GLN A CA 1
ATOM 726 C C . GLN A 1 94 ? -18.977 -1.583 10.156 1.00 80.06 94 GLN A C 1
ATOM 728 O O . GLN A 1 94 ? -20.095 -1.739 10.647 1.00 80.06 94 GLN A O 1
ATOM 733 N N . SER A 1 95 ? -18.148 -2.602 9.911 1.00 82.56 95 SER A N 1
ATOM 734 C CA . SER A 1 95 ? -18.488 -4.007 10.175 1.00 82.56 95 SER A CA 1
ATOM 735 C C . SER A 1 95 ? -18.506 -4.369 11.666 1.00 82.56 95 SER A C 1
ATOM 737 O O . SER A 1 95 ? -18.818 -5.503 12.021 1.00 82.56 95 SER A O 1
ATOM 739 N N . GLY A 1 96 ? -18.177 -3.422 12.552 1.00 80.56 96 GLY A N 1
ATOM 740 C CA . GLY A 1 96 ? -18.244 -3.603 14.001 1.00 80.56 96 GLY A CA 1
ATOM 741 C C . GLY A 1 96 ? -17.030 -4.298 14.615 1.00 80.56 96 GLY A C 1
ATOM 742 O O . GLY A 1 96 ? -17.077 -4.631 15.798 1.00 80.56 96 GLY A O 1
ATOM 743 N N . GLN A 1 97 ? -15.934 -4.475 13.868 1.00 83.31 97 GLN A N 1
ATOM 744 C CA . GLN A 1 97 ? -14.709 -5.088 14.397 1.00 83.31 97 GLN A CA 1
ATOM 745 C C . GLN A 1 97 ? -14.148 -4.297 15.597 1.00 83.31 97 GLN A C 1
ATOM 747 O O . GLN A 1 97 ? -14.382 -3.098 15.686 1.00 83.31 97 GLN A O 1
ATOM 752 N N . PRO A 1 98 ? -13.400 -4.885 16.539 1.00 84.19 98 PRO A N 1
ATOM 753 C CA . PRO A 1 98 ? -12.779 -4.143 17.639 1.00 84.19 98 PRO A CA 1
ATOM 754 C C . PRO A 1 98 ? -11.695 -3.166 17.148 1.00 84.19 98 PRO A C 1
ATOM 756 O O . PRO A 1 98 ? -10.859 -3.526 16.324 1.00 84.19 98 PRO A O 1
ATOM 759 N N . SER A 1 99 ? -11.617 -1.950 17.708 1.00 81.81 99 SER A N 1
ATOM 760 C CA . SER A 1 99 ? -10.616 -0.941 17.293 1.00 81.81 99 SER A CA 1
ATOM 761 C C . SER A 1 99 ? -9.163 -1.418 17.408 1.00 81.81 99 SER A C 1
ATOM 763 O O . SER A 1 99 ? -8.314 -0.997 16.630 1.00 81.81 99 SER A O 1
ATOM 765 N N . LYS A 1 100 ? -8.875 -2.325 18.350 1.00 84.12 100 LYS A N 1
ATOM 766 C CA . LYS A 1 100 ? -7.550 -2.939 18.522 1.00 84.12 100 LYS A CA 1
ATOM 767 C C . LYS A 1 100 ? -7.173 -3.861 17.355 1.00 84.12 100 LYS A C 1
ATOM 769 O O . LYS A 1 100 ? -6.001 -3.944 17.004 1.00 84.12 100 LYS A O 1
ATOM 774 N N . GLU A 1 101 ? -8.151 -4.543 16.761 1.00 82.00 101 GLU A N 1
ATOM 775 C CA . GLU A 1 101 ? -7.936 -5.410 15.596 1.00 82.00 101 GLU A CA 1
ATOM 776 C C . GLU A 1 101 ? -7.748 -4.588 14.324 1.00 82.00 101 GLU A C 1
ATOM 778 O O . GLU A 1 101 ? -6.825 -4.858 13.563 1.00 82.00 101 GLU A O 1
ATOM 783 N N . ILE A 1 102 ? -8.541 -3.526 14.154 1.00 82.56 102 ILE A N 1
ATOM 784 C CA . ILE A 1 102 ? -8.390 -2.575 13.043 1.00 82.56 102 ILE A CA 1
ATOM 785 C C . ILE A 1 102 ? -7.014 -1.919 13.102 1.00 82.56 102 ILE A C 1
ATOM 787 O O . ILE A 1 102 ? -6.301 -1.905 12.109 1.00 82.56 102 ILE A O 1
ATOM 791 N N . SER A 1 103 ? -6.599 -1.471 14.289 1.00 82.00 103 SER A N 1
ATOM 792 C CA . SER A 1 103 ? -5.290 -0.851 14.484 1.00 82.00 103 SER A CA 1
ATOM 793 C C . SER A 1 103 ? -4.130 -1.777 14.114 1.00 82.00 103 SER A C 1
ATOM 795 O O . SER A 1 103 ? -3.180 -1.360 13.458 1.00 82.00 103 SER A O 1
ATOM 797 N N . ARG A 1 104 ? -4.236 -3.068 14.452 1.00 81.94 104 ARG A N 1
ATOM 798 C CA . ARG A 1 104 ? -3.247 -4.075 14.045 1.00 81.94 104 ARG A CA 1
ATOM 799 C C . ARG A 1 104 ? -3.268 -4.338 12.533 1.00 81.94 104 ARG A C 1
ATOM 801 O O . ARG A 1 104 ? -2.220 -4.636 11.974 1.00 81.94 104 ARG A O 1
ATOM 808 N N . ALA A 1 105 ? -4.436 -4.276 11.898 1.00 79.75 105 ALA A N 1
ATOM 809 C CA . ALA A 1 105 ? -4.606 -4.593 10.482 1.00 79.75 105 ALA A CA 1
ATOM 810 C C . ALA A 1 105 ? -4.228 -3.435 9.545 1.00 79.75 105 ALA A C 1
ATOM 812 O O . ALA A 1 105 ? -3.739 -3.692 8.450 1.00 79.75 105 ALA A O 1
ATOM 813 N N . THR A 1 106 ? -4.451 -2.184 9.957 1.00 78.06 106 THR A N 1
ATOM 814 C CA . THR A 1 106 ? -4.249 -1.004 9.101 1.00 78.06 106 THR A CA 1
ATOM 815 C C . THR A 1 106 ? -3.115 -0.091 9.561 1.00 78.06 106 THR A C 1
ATOM 817 O O . THR A 1 106 ? -2.757 0.833 8.840 1.00 78.06 106 THR A O 1
ATOM 820 N N . GLY A 1 107 ? -2.554 -0.316 10.754 1.00 79.75 107 GLY A N 1
ATOM 821 C CA . GLY A 1 107 ? -1.508 0.531 11.340 1.00 79.75 107 GLY A CA 1
ATOM 822 C C . GLY A 1 107 ? -2.015 1.856 11.924 1.00 79.75 107 GLY A C 1
ATOM 823 O O . GLY A 1 107 ? -1.240 2.586 12.534 1.00 79.75 107 GLY A O 1
ATOM 824 N N . ILE A 1 108 ? -3.309 2.153 11.786 1.00 80.88 108 ILE A N 1
ATOM 825 C CA . ILE A 1 108 ? -3.961 3.353 12.330 1.00 80.88 108 ILE A CA 1
ATOM 826 C C . ILE A 1 108 ? -4.157 3.181 13.841 1.00 80.88 108 ILE A C 1
ATOM 828 O O . ILE A 1 108 ? -4.463 2.084 14.308 1.00 80.88 108 ILE A O 1
ATOM 832 N N . SER A 1 109 ? -3.990 4.224 14.652 1.00 82.31 109 SER A N 1
ATOM 833 C CA . SER A 1 109 ? -4.120 4.092 16.108 1.00 82.31 109 SER A CA 1
ATOM 834 C C . SER A 1 109 ? -5.561 3.778 16.538 1.00 82.31 109 SER A C 1
ATOM 836 O O . SER A 1 109 ? -6.546 4.133 15.887 1.00 82.31 109 SER A O 1
ATOM 838 N N . ALA A 1 110 ? -5.718 3.114 17.687 1.00 78.50 110 ALA A N 1
ATOM 839 C CA . ALA A 1 110 ? -7.045 2.775 18.208 1.00 78.50 110 ALA A CA 1
ATOM 840 C C . ALA A 1 110 ? -7.907 4.017 18.532 1.00 78.50 110 ALA A C 1
ATOM 842 O O . ALA A 1 110 ? -9.140 3.934 18.488 1.00 78.50 110 ALA A O 1
ATOM 843 N N . GLU A 1 111 ? -7.271 5.150 18.845 1.00 79.75 111 GLU A N 1
ATOM 844 C CA . GLU A 1 111 ? -7.922 6.442 19.090 1.00 79.75 111 GLU A CA 1
ATOM 845 C C . GLU A 1 111 ? -8.458 7.056 17.791 1.00 79.75 111 GLU A C 1
ATOM 847 O O . GLU A 1 111 ? -9.624 7.454 17.737 1.00 79.75 111 GLU A O 1
ATOM 852 N N . GLU A 1 112 ? -7.671 7.031 16.714 1.00 79.38 112 GLU A N 1
ATOM 853 C CA . GLU A 1 112 ? -8.102 7.467 15.378 1.00 79.38 112 GLU A CA 1
ATOM 854 C C . GLU A 1 112 ? -9.258 6.607 14.854 1.00 79.38 112 GLU A C 1
ATOM 856 O O . GLU A 1 112 ? -10.246 7.129 14.339 1.00 79.38 112 GLU A O 1
ATOM 861 N N . VAL A 1 113 ? -9.226 5.291 15.087 1.00 82.06 113 VAL A N 1
ATOM 862 C CA . VAL A 1 113 ? -10.350 4.401 14.748 1.00 82.06 113 VAL A CA 1
ATOM 863 C C . VAL A 1 113 ? -11.620 4.754 15.541 1.00 82.06 113 VAL A C 1
ATOM 865 O O . VAL A 1 113 ? -12.731 4.648 15.013 1.00 82.06 113 VAL A O 1
ATOM 868 N N . GLN A 1 114 ? -11.505 5.194 16.803 1.00 81.19 114 GLN A N 1
ATOM 869 C CA . GLN A 1 114 ? -12.659 5.718 17.551 1.00 81.19 114 GLN A CA 1
ATOM 870 C C . GLN A 1 114 ? -13.160 7.049 16.983 1.00 81.19 114 GLN A C 1
ATOM 872 O O . GLN A 1 114 ? -14.375 7.262 16.946 1.00 81.19 114 GLN A O 1
ATOM 877 N N . ALA A 1 115 ? -12.264 7.927 16.531 1.00 80.69 115 ALA A N 1
ATOM 878 C CA . ALA A 1 115 ? -12.634 9.183 15.886 1.00 80.69 115 ALA A CA 1
ATOM 879 C C . ALA A 1 115 ? -13.414 8.933 14.584 1.00 80.69 115 ALA A C 1
ATOM 881 O O . ALA A 1 115 ? -14.499 9.492 14.417 1.00 80.69 115 ALA A O 1
ATOM 882 N N . ILE A 1 116 ? -12.949 7.999 13.743 1.00 79.94 116 ILE A N 1
ATOM 883 C CA . ILE A 1 116 ? -13.647 7.543 12.527 1.00 79.94 116 ILE A CA 1
ATOM 884 C C . ILE A 1 116 ? -15.070 7.059 12.858 1.00 79.94 116 ILE A C 1
ATOM 886 O O . ILE A 1 116 ? -16.031 7.403 12.170 1.00 79.94 116 ILE A O 1
ATOM 890 N N . ARG A 1 117 ? -15.253 6.314 13.959 1.00 79.50 117 ARG A N 1
ATOM 891 C CA . ARG A 1 117 ? -16.596 5.886 14.405 1.00 79.50 117 ARG A CA 1
ATOM 892 C C . ARG A 1 117 ? -17.472 7.031 14.892 1.00 79.50 117 ARG A C 1
ATOM 894 O O . ARG A 1 117 ? -18.680 6.994 14.667 1.00 79.50 117 ARG A O 1
ATOM 901 N N . ARG A 1 118 ? -16.895 7.997 15.611 1.00 75.88 118 ARG A N 1
ATOM 902 C CA . ARG A 1 118 ? -17.626 9.148 16.163 1.00 75.88 118 ARG A CA 1
ATOM 903 C C . ARG A 1 118 ? -18.096 10.095 15.066 1.00 75.88 118 ARG A C 1
ATOM 905 O O . ARG A 1 118 ? -19.235 10.542 15.143 1.00 75.88 118 ARG A O 1
ATOM 912 N N . PHE A 1 119 ? -17.284 10.317 14.031 1.00 68.38 119 PHE A N 1
ATOM 913 C CA . PHE A 1 119 ? -17.658 11.131 12.870 1.00 68.38 119 PHE A CA 1
ATOM 914 C C . PHE A 1 119 ? -18.921 10.618 12.162 1.00 68.38 119 PHE A C 1
ATOM 916 O O . PHE A 1 119 ? -19.692 11.407 11.639 1.00 68.38 119 PHE A O 1
ATOM 923 N N . ARG A 1 120 ? -19.189 9.307 12.220 1.00 60.97 120 ARG A N 1
ATOM 924 C CA . ARG A 1 120 ? -20.384 8.676 11.635 1.00 60.97 120 ARG A CA 1
ATOM 925 C C . ARG A 1 120 ? -21.684 8.919 12.421 1.00 60.97 120 ARG A C 1
ATOM 927 O O . ARG A 1 120 ? -22.738 8.462 11.992 1.00 60.97 120 ARG A O 1
ATOM 934 N N . ARG A 1 121 ? -21.643 9.511 13.622 1.00 55.91 121 ARG A N 1
ATOM 935 C CA . ARG A 1 121 ? -22.856 9.722 14.441 1.00 55.91 121 ARG A CA 1
ATOM 936 C C . ARG A 1 121 ? -23.597 11.029 14.123 1.00 55.91 121 ARG A C 1
ATOM 938 O O . ARG A 1 121 ? -24.564 11.323 14.825 1.00 55.91 121 ARG A O 1
ATOM 945 N N . HIS A 1 122 ? -23.168 11.759 13.095 1.00 44.97 122 HIS A N 1
ATOM 946 C CA . HIS A 1 122 ? -23.785 12.987 12.599 1.00 44.97 122 HIS A CA 1
ATOM 947 C C . HIS A 1 122 ? -24.175 12.843 11.132 1.00 44.97 122 HIS A C 1
ATOM 949 O O . HIS A 1 122 ? -23.366 12.263 10.374 1.00 44.97 122 HIS A O 1
#

Secondary structure (DSSP, 8-state):
---THHHHHHHHHHHHHHHHHHHHHHHHHHHHHTS-----HHHHHHHHHHHHHHHHTSTTTHHHHHHHHHHHHHHHHHHHHHHHHHHHHHHHHHTT--HHHHHHHH---HHHHHHHHHHTT-

Radius of gyration: 26.62 Å; chains: 1; bounding box: 63×61×44 Å

pLDDT: mean 70.37, std 11.34, range [44.97, 84.75]